Protein AF-A0A352NXJ3-F1 (afdb_monomer_lite)

Structure (mmCIF, N/CA/C/O backbone):
data_AF-A0A352NXJ3-F1
#
_entry.id   AF-A0A352NXJ3-F1
#
loop_
_atom_site.group_PDB
_atom_site.id
_atom_site.type_symbol
_atom_site.label_atom_id
_atom_site.label_alt_id
_atom_site.label_comp_id
_atom_site.label_asym_id
_atom_site.label_entity_id
_atom_site.label_seq_id
_atom_site.pdbx_PDB_ins_code
_atom_site.Cartn_x
_atom_site.Cartn_y
_atom_site.Cartn_z
_atom_site.occupancy
_atom_site.B_iso_or_equiv
_atom_site.auth_seq_id
_atom_site.auth_comp_id
_atom_site.auth_asym_id
_atom_site.auth_atom_id
_atom_site.pdbx_PDB_model_num
ATOM 1 N N . MET A 1 1 ? -19.634 -10.614 21.764 1.00 66.75 1 MET A N 1
ATOM 2 C CA . MET A 1 1 ? -19.506 -9.366 22.550 1.00 66.75 1 MET A CA 1
ATOM 3 C C . MET A 1 1 ? -19.298 -8.235 21.550 1.00 66.75 1 MET A C 1
ATOM 5 O O . MET A 1 1 ? -18.648 -8.499 20.550 1.00 66.75 1 MET A O 1
ATOM 9 N N . LYS A 1 2 ? -19.906 -7.055 21.722 1.00 84.62 2 LYS A N 1
ATOM 10 C CA . LYS A 1 2 ? -19.616 -5.905 20.843 1.00 84.62 2 LYS A CA 1
ATOM 11 C C . LYS A 1 2 ? -18.295 -5.261 21.277 1.00 84.62 2 LYS A C 1
ATOM 13 O O . LYS A 1 2 ? -18.031 -5.238 22.480 1.00 84.62 2 LYS A O 1
ATOM 18 N N . ASP A 1 3 ? -17.523 -4.758 20.318 1.00 93.00 3 ASP A N 1
ATOM 19 C CA . ASP A 1 3 ? -16.302 -3.986 20.577 1.00 93.00 3 ASP A CA 1
ATOM 20 C C . ASP A 1 3 ? -16.615 -2.790 21.492 1.00 93.00 3 ASP A C 1
ATOM 22 O O . ASP A 1 3 ? -17.668 -2.155 21.367 1.00 93.00 3 ASP A O 1
ATOM 26 N N . LYS A 1 4 ? -15.707 -2.515 22.433 1.00 96.25 4 LYS A N 1
ATOM 27 C CA . LYS A 1 4 ? -15.778 -1.379 23.366 1.00 96.25 4 LYS A CA 1
ATOM 28 C C . LYS A 1 4 ? -14.802 -0.263 22.993 1.00 96.25 4 LYS A C 1
ATOM 30 O O . LYS A 1 4 ? -14.958 0.846 23.488 1.00 96.25 4 LYS A O 1
ATOM 35 N N . MET A 1 5 ? -13.820 -0.568 22.149 1.00 96.88 5 MET A N 1
ATOM 36 C CA . MET A 1 5 ? -12.844 0.362 21.596 1.00 96.88 5 MET A CA 1
ATOM 37 C C . MET A 1 5 ? -12.939 0.371 20.071 1.00 96.88 5 MET A C 1
ATOM 39 O O . MET A 1 5 ? -13.118 -0.664 19.419 1.00 96.88 5 MET A O 1
ATOM 43 N N . THR A 1 6 ? -12.752 1.539 19.479 1.00 96.25 6 THR A N 1
ATOM 44 C CA . THR A 1 6 ? -12.417 1.668 18.063 1.00 96.25 6 THR A CA 1
ATOM 45 C C . THR A 1 6 ? -11.028 1.077 17.790 1.00 96.25 6 THR A C 1
ATOM 47 O O . THR A 1 6 ? -10.191 1.007 18.693 1.00 96.25 6 THR A O 1
ATOM 50 N N . PRO A 1 7 ? -10.731 0.699 16.534 1.00 96.38 7 PRO A N 1
ATOM 51 C CA . PRO A 1 7 ? -9.379 0.342 16.104 1.00 96.38 7 PRO A CA 1
ATOM 52 C C . PRO A 1 7 ? -8.279 1.294 16.586 1.00 96.38 7 PRO A C 1
ATOM 54 O O . PRO A 1 7 ? -7.230 0.858 17.056 1.00 96.38 7 PRO A O 1
ATOM 57 N N . LYS A 1 8 ? -8.541 2.605 16.514 1.00 96.56 8 LYS A N 1
ATOM 58 C CA . LYS A 1 8 ? -7.585 3.641 16.909 1.00 96.56 8 LYS A CA 1
ATOM 59 C C . LYS A 1 8 ? -7.353 3.655 18.420 1.00 96.56 8 LYS A C 1
ATOM 61 O O . LYS A 1 8 ? -6.204 3.630 18.841 1.00 96.56 8 LYS A O 1
ATOM 66 N N . GLU A 1 9 ? -8.418 3.638 19.219 1.00 97.75 9 GLU A N 1
ATOM 67 C CA . GLU A 1 9 ? -8.312 3.581 20.687 1.00 97.75 9 GLU A CA 1
ATOM 68 C C . GLU A 1 9 ? -7.567 2.320 21.140 1.00 97.75 9 GLU A C 1
ATOM 70 O O . GLU A 1 9 ? -6.698 2.387 22.005 1.00 97.75 9 GLU A O 1
ATOM 75 N N . ARG A 1 10 ? -7.843 1.178 20.497 1.00 97.75 10 ARG A N 1
ATOM 76 C CA . ARG A 1 10 ? -7.150 -0.088 20.763 1.00 97.75 10 ARG A CA 1
ATOM 77 C C . ARG A 1 10 ? -5.656 -0.003 20.448 1.00 97.75 10 ARG A C 1
ATOM 79 O O . ARG A 1 10 ? -4.839 -0.464 21.242 1.00 97.75 10 ARG A O 1
ATOM 86 N N . ALA A 1 11 ? -5.290 0.586 19.310 1.00 97.12 11 ALA A N 1
ATOM 87 C CA . ALA A 1 11 ? -3.891 0.785 18.937 1.00 97.12 11 ALA A CA 1
ATOM 88 C C . ALA A 1 11 ? -3.160 1.726 19.912 1.00 97.12 11 ALA A C 1
ATOM 90 O O . ALA A 1 11 ? -2.020 1.459 20.288 1.00 97.12 11 ALA A O 1
ATOM 91 N N . GLU A 1 12 ? -3.821 2.798 20.355 1.00 98.06 12 GLU A N 1
ATOM 92 C CA . GLU A 1 12 ? -3.269 3.754 21.319 1.00 98.06 12 GLU A CA 1
ATOM 93 C C . GLU A 1 12 ? -3.062 3.134 22.709 1.00 98.06 12 GLU A C 1
ATOM 95 O O . GLU A 1 12 ? -2.007 3.346 23.307 1.00 98.06 12 GLU A O 1
ATOM 100 N N . ALA A 1 13 ? -4.020 2.344 23.203 1.00 98.19 13 ALA A N 1
ATOM 101 C CA . ALA A 1 13 ? -3.899 1.618 24.469 1.00 98.19 13 ALA A CA 1
ATOM 102 C C . ALA A 1 13 ? -2.738 0.608 24.428 1.00 98.19 13 ALA A C 1
ATOM 104 O O . ALA A 1 13 ? -1.879 0.608 25.312 1.00 98.19 13 ALA A O 1
ATOM 105 N N . LEU A 1 14 ? -2.627 -0.182 23.349 1.00 97.19 14 LEU A N 1
ATOM 106 C CA . LEU A 1 14 ? -1.510 -1.122 23.168 1.00 97.19 14 LEU A CA 1
ATOM 107 C C . LEU A 1 14 ? -0.152 -0.426 23.139 1.00 97.19 14 LEU A C 1
ATOM 109 O O . LEU A 1 14 ? 0.790 -0.913 23.759 1.00 97.19 14 LEU A O 1
ATOM 113 N N . ALA A 1 15 ? -0.043 0.715 22.455 1.00 97.56 15 ALA A N 1
ATOM 114 C CA . ALA A 1 15 ? 1.203 1.477 22.391 1.00 97.56 15 ALA A CA 1
ATOM 115 C C . ALA A 1 15 ? 1.661 1.990 23.769 1.00 97.56 15 ALA A C 1
ATOM 117 O O . ALA A 1 15 ? 2.852 2.215 23.976 1.00 97.56 15 ALA A O 1
ATOM 118 N N . LYS A 1 16 ? 0.727 2.153 24.714 1.00 98.25 16 LYS A N 1
ATOM 119 C CA . LYS A 1 16 ? 0.992 2.546 26.105 1.00 98.25 16 LYS A CA 1
ATOM 120 C C . LYS A 1 16 ? 1.153 1.357 27.059 1.00 98.25 16 LYS A C 1
ATOM 122 O O . LYS A 1 16 ? 1.470 1.568 28.226 1.00 98.25 16 LYS A O 1
ATOM 127 N N . GLY A 1 17 ? 0.942 0.127 26.587 1.00 97.69 17 GLY A N 1
ATOM 128 C CA . GLY A 1 17 ? 0.914 -1.069 27.434 1.00 97.69 17 GLY A CA 1
ATOM 129 C C . GLY A 1 17 ? -0.326 -1.164 28.333 1.00 97.69 17 GLY A C 1
ATOM 130 O O . GLY A 1 17 ? -0.281 -1.837 29.359 1.00 97.69 17 GLY A O 1
ATOM 131 N N . GLU A 1 18 ? -1.411 -0.477 27.975 1.00 98.31 18 GLU A N 1
ATOM 132 C CA . GLU A 1 18 ? -2.693 -0.518 28.685 1.00 98.31 18 GLU A CA 1
ATOM 133 C C . GLU A 1 18 ? -3.523 -1.747 28.268 1.00 98.31 18 GLU A C 1
ATOM 135 O O . GLU A 1 18 ? -3.282 -2.372 27.230 1.00 98.31 18 GLU A O 1
ATOM 140 N N . GLU A 1 19 ? -4.528 -2.102 29.075 1.00 97.81 19 GLU A N 1
ATOM 141 C CA . GLU A 1 19 ? -5.472 -3.165 28.719 1.00 97.81 19 GLU A CA 1
ATOM 142 C C . GLU A 1 19 ? -6.328 -2.785 27.502 1.00 97.81 19 GLU A C 1
ATOM 144 O O . GLU A 1 19 ? -6.741 -1.637 27.335 1.00 97.81 19 GLU A O 1
ATOM 149 N N . VAL A 1 20 ? -6.655 -3.786 26.680 1.00 98.06 20 VAL A N 1
ATOM 150 C CA . VAL A 1 20 ? -7.539 -3.647 25.515 1.00 98.06 20 VAL A CA 1
ATOM 151 C C . VAL A 1 20 ? -8.767 -4.534 25.618 1.00 98.06 20 VAL A C 1
ATOM 153 O O . VAL A 1 20 ? -8.754 -5.586 26.252 1.00 98.06 20 VAL A O 1
ATOM 156 N N . ASP A 1 21 ? -9.840 -4.125 24.943 1.00 97.19 21 ASP A N 1
ATOM 157 C CA . ASP A 1 21 ? -11.106 -4.861 24.915 1.00 97.19 21 ASP A CA 1
ATOM 158 C C . ASP A 1 21 ? -11.021 -6.218 24.190 1.00 97.19 21 ASP A C 1
ATOM 160 O O . ASP A 1 21 ? -11.768 -7.142 24.518 1.00 97.19 21 ASP A O 1
ATOM 164 N N . ARG A 1 22 ? -10.111 -6.331 23.216 1.00 96.06 22 ARG A N 1
ATOM 165 C CA . ARG A 1 22 ? -9.693 -7.556 22.524 1.00 96.06 22 ARG A CA 1
ATOM 166 C C . ARG A 1 22 ? -8.353 -7.343 21.820 1.00 96.06 22 ARG A C 1
ATOM 168 O O . ARG A 1 22 ? -7.932 -6.210 21.591 1.00 96.06 22 ARG A O 1
ATOM 175 N N . LEU A 1 23 ? -7.721 -8.436 21.393 1.00 95.06 23 LEU A N 1
ATOM 176 C CA . LEU A 1 23 ? -6.552 -8.364 20.516 1.00 95.06 23 LEU A CA 1
ATOM 177 C C . LEU A 1 23 ? -6.927 -7.761 19.144 1.00 95.06 23 LEU A C 1
ATOM 179 O O . LEU A 1 23 ? -8.011 -8.071 18.626 1.00 95.06 23 LEU A O 1
ATOM 183 N N . PRO A 1 24 ? -6.057 -6.929 18.537 1.00 95.06 24 PRO A N 1
ATOM 184 C CA . PRO A 1 24 ? -6.234 -6.466 17.167 1.00 95.06 24 PRO A CA 1
ATOM 185 C C . PRO A 1 24 ? -6.258 -7.629 16.174 1.00 95.06 24 PRO A C 1
ATOM 187 O O . PRO A 1 24 ? -5.530 -8.610 16.322 1.00 95.06 24 PRO A O 1
ATOM 190 N N . CYS A 1 25 ? -7.071 -7.496 15.135 1.00 94.50 25 CYS A N 1
ATOM 191 C CA . CYS A 1 25 ? -7.213 -8.442 14.047 1.00 94.50 25 CYS A CA 1
ATOM 192 C C . CYS A 1 25 ? -7.050 -7.711 12.710 1.00 94.50 25 CYS A C 1
ATOM 194 O O . CYS A 1 25 ? -7.865 -6.874 12.312 1.00 94.50 25 CYS A O 1
ATOM 196 N N . ASN A 1 26 ? -5.982 -8.065 12.000 1.00 93.50 26 ASN A N 1
ATOM 197 C CA . ASN A 1 26 ? -5.613 -7.477 10.722 1.00 93.50 26 ASN A CA 1
ATOM 198 C C . ASN A 1 26 ? -5.313 -8.576 9.704 1.00 93.50 26 ASN A C 1
ATOM 200 O O . ASN A 1 26 ? -4.157 -8.988 9.571 1.00 93.50 26 ASN A O 1
ATOM 204 N N . PRO A 1 27 ? -6.330 -9.078 8.983 1.00 91.25 27 PRO A N 1
ATOM 205 C CA . PRO A 1 27 ? -6.089 -10.043 7.922 1.00 91.25 27 PRO A CA 1
ATOM 206 C C . PRO A 1 27 ? -5.200 -9.428 6.832 1.00 91.25 27 PRO A C 1
ATOM 208 O O . PRO A 1 27 ? -5.367 -8.271 6.443 1.00 91.25 27 PRO A O 1
ATOM 211 N N . ASN A 1 28 ? -4.258 -10.213 6.307 1.00 92.31 28 ASN A N 1
ATOM 212 C CA . ASN A 1 28 ? -3.449 -9.803 5.163 1.00 92.31 28 ASN A CA 1
ATOM 213 C C . ASN A 1 28 ? -4.264 -9.963 3.871 1.00 92.31 28 ASN A C 1
ATOM 215 O O . ASN A 1 28 ? -4.268 -11.033 3.270 1.00 92.31 28 ASN A O 1
ATOM 219 N N . ILE A 1 29 ? -4.970 -8.905 3.464 1.00 93.31 29 ILE A N 1
ATOM 220 C CA . ILE A 1 29 ? -5.838 -8.928 2.271 1.00 93.31 29 ILE A CA 1
ATOM 221 C C . ILE A 1 29 ? -5.050 -8.651 0.974 1.00 93.31 29 ILE A C 1
ATOM 223 O O . ILE A 1 29 ? -5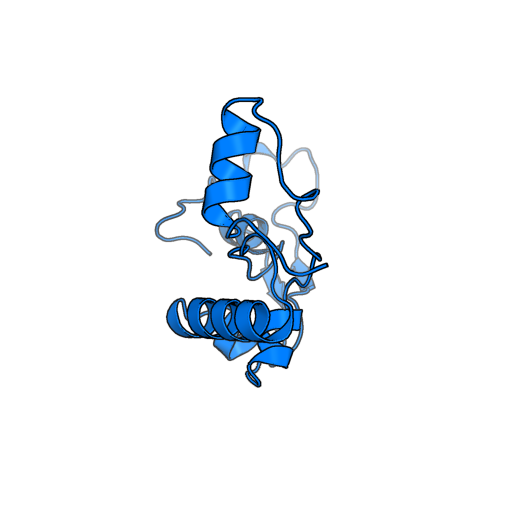.455 -9.099 -0.097 1.00 93.31 29 ILE A O 1
ATOM 227 N N . ALA A 1 30 ? -3.911 -7.950 1.056 1.00 92.81 30 ALA A N 1
ATOM 228 C CA . ALA A 1 30 ? -3.100 -7.551 -0.102 1.00 92.81 30 ALA A CA 1
ATOM 229 C C . ALA A 1 30 ? -3.951 -6.958 -1.241 1.00 92.81 30 ALA A C 1
ATOM 231 O O . ALA A 1 30 ? -4.857 -6.170 -0.975 1.00 92.81 30 ALA A O 1
ATOM 232 N N . ASN A 1 31 ? -3.697 -7.350 -2.488 1.00 93.94 31 ASN A N 1
ATOM 233 C CA . ASN A 1 31 ? -4.439 -6.870 -3.658 1.00 93.94 31 ASN A CA 1
ATOM 234 C C . ASN A 1 31 ? -5.898 -7.350 -3.694 1.00 93.94 31 ASN A C 1
ATOM 236 O O . ASN A 1 31 ? -6.696 -6.863 -4.491 1.00 93.94 31 ASN A O 1
ATOM 240 N N . GLY A 1 32 ? -6.300 -8.230 -2.770 1.00 95.00 32 GLY A N 1
ATOM 241 C CA . GLY A 1 32 ? -7.697 -8.597 -2.564 1.00 95.00 32 GLY A CA 1
ATOM 242 C C . GLY A 1 32 ? -8.596 -7.403 -2.223 1.00 95.00 32 GLY A C 1
ATOM 243 O O . GLY A 1 32 ? -9.794 -7.460 -2.489 1.00 95.00 32 GLY A O 1
ATOM 244 N N . VAL A 1 33 ? -8.049 -6.289 -1.717 1.00 96.75 33 VAL A N 1
ATOM 245 C CA . VAL A 1 33 ? -8.837 -5.067 -1.471 1.00 96.75 33 VAL A CA 1
ATOM 246 C C . VAL A 1 33 ? -9.407 -4.481 -2.768 1.00 96.75 33 VAL A C 1
ATOM 248 O O . VAL A 1 33 ? -10.525 -3.970 -2.762 1.00 96.75 33 VAL A O 1
ATOM 251 N N . ALA A 1 34 ? -8.698 -4.625 -3.896 1.00 96.94 34 ALA A N 1
ATOM 252 C CA . ALA A 1 34 ? -9.184 -4.207 -5.211 1.00 96.94 34 ALA A CA 1
ATOM 253 C C . ALA A 1 34 ? -10.408 -5.032 -5.637 1.00 96.94 34 ALA A C 1
ATOM 255 O O . ALA A 1 34 ? -11.368 -4.489 -6.180 1.00 96.94 34 ALA A O 1
ATOM 256 N N . ARG A 1 35 ? -10.433 -6.330 -5.295 1.00 96.12 35 ARG A N 1
ATOM 257 C CA . ARG A 1 35 ? -11.592 -7.210 -5.522 1.00 96.12 35 ARG A CA 1
ATOM 258 C C . ARG A 1 35 ? -12.794 -6.818 -4.676 1.00 96.12 35 ARG A C 1
ATOM 260 O O . ARG A 1 35 ? -13.909 -6.838 -5.180 1.00 96.12 35 ARG A O 1
ATOM 267 N N . VAL A 1 36 ? -12.574 -6.439 -3.417 1.00 97.12 36 VAL A N 1
ATOM 268 C CA . VAL A 1 36 ? -13.648 -5.947 -2.536 1.00 97.12 36 VAL A CA 1
ATOM 269 C C . VAL A 1 36 ? -14.253 -4.653 -3.078 1.00 97.12 36 VAL A C 1
ATOM 271 O O . VAL A 1 36 ? -15.464 -4.464 -2.993 1.00 97.12 36 VAL A O 1
ATOM 274 N N . TYR A 1 37 ? -13.421 -3.775 -3.637 1.00 97.56 37 TYR A N 1
ATOM 275 C CA . TYR A 1 37 ? -13.858 -2.514 -4.234 1.00 97.56 37 TYR A CA 1
ATOM 276 C C . TYR A 1 37 ? -14.493 -2.677 -5.620 1.00 97.56 37 TYR A C 1
ATOM 278 O O . TYR A 1 37 ? -15.372 -1.901 -5.985 1.00 97.56 37 TYR A O 1
ATOM 286 N N . GLY A 1 38 ? -14.074 -3.697 -6.374 1.00 97.38 38 GLY A N 1
ATOM 287 C CA . GLY A 1 38 ? -14.548 -3.967 -7.729 1.00 97.38 38 GLY A CA 1
ATOM 288 C C . GLY A 1 38 ? -13.758 -3.240 -8.820 1.00 97.38 38 GLY A C 1
ATOM 289 O O . GLY A 1 38 ? -14.339 -2.892 -9.844 1.00 97.38 38 GLY A O 1
ATOM 290 N N . CYS A 1 39 ? -12.457 -2.997 -8.622 1.00 97.25 39 CYS A N 1
ATOM 291 C CA . CYS A 1 39 ? -11.578 -2.443 -9.658 1.00 97.25 39 CYS A CA 1
ATOM 292 C C . CYS A 1 39 ? -10.521 -3.455 -10.120 1.00 97.25 39 CYS A C 1
ATOM 294 O O . CYS A 1 39 ? -10.251 -4.450 -9.437 1.00 97.25 39 CYS A O 1
ATOM 296 N N . ARG A 1 40 ? -9.920 -3.188 -11.285 1.00 96.88 40 ARG A N 1
ATOM 297 C CA . ARG A 1 40 ? -8.794 -3.976 -11.795 1.00 96.88 40 ARG A CA 1
ATOM 298 C C . ARG A 1 40 ? -7.506 -3.627 -11.056 1.00 96.88 40 ARG A C 1
ATOM 300 O O . ARG A 1 40 ? -7.367 -2.510 -10.547 1.00 96.88 40 ARG A O 1
ATOM 307 N N . ILE A 1 41 ? -6.549 -4.551 -11.039 1.00 96.56 41 ILE A N 1
ATOM 308 C CA . ILE A 1 41 ? -5.226 -4.303 -10.445 1.00 96.56 41 ILE A CA 1
ATOM 309 C C . ILE A 1 41 ? -4.478 -3.164 -11.154 1.00 96.56 41 ILE A C 1
ATOM 311 O O . ILE A 1 41 ? -3.888 -2.328 -10.471 1.00 96.56 41 ILE A O 1
ATOM 315 N N . SER A 1 42 ? -4.572 -3.044 -12.484 1.00 94.88 42 SER A N 1
ATOM 316 C CA . SER A 1 42 ? -3.932 -1.944 -13.225 1.00 94.88 42 SER A CA 1
ATOM 317 C C . SER A 1 42 ? -4.433 -0.554 -12.806 1.00 94.88 42 SER A C 1
ATOM 319 O O . SER A 1 42 ? -3.652 0.395 -12.712 1.00 94.88 42 SER A O 1
ATOM 321 N N . ASP A 1 43 ? -5.735 -0.437 -12.519 1.00 94.69 43 ASP A N 1
ATOM 322 C CA . ASP A 1 43 ? -6.363 0.816 -12.082 1.00 94.69 43 ASP A CA 1
ATOM 323 C C . ASP A 1 43 ? -6.022 1.120 -10.612 1.00 94.69 43 ASP A C 1
ATOM 325 O O . ASP A 1 43 ? -5.900 2.278 -10.213 1.00 94.69 43 ASP A O 1
ATOM 329 N N . PHE A 1 44 ? -5.868 0.071 -9.798 1.00 96.06 44 PHE A N 1
ATOM 330 C CA . PHE A 1 44 ? -5.518 0.162 -8.383 1.00 96.06 44 PHE A CA 1
ATOM 331 C C . PHE A 1 44 ? -4.057 0.581 -8.177 1.00 96.06 44 PHE A C 1
ATOM 333 O O . PHE A 1 44 ? -3.795 1.511 -7.418 1.00 96.06 44 PHE A O 1
ATOM 340 N N . ASN A 1 45 ? -3.112 -0.052 -8.878 1.00 93.44 45 ASN A N 1
ATOM 341 C CA . ASN A 1 45 ? -1.674 0.134 -8.652 1.00 93.44 45 ASN A CA 1
ATOM 342 C C . ASN A 1 45 ? -1.166 1.543 -8.987 1.00 93.44 45 ASN A C 1
ATOM 344 O O . ASN A 1 45 ? -0.156 1.970 -8.439 1.00 93.44 45 ASN A O 1
ATOM 348 N N . THR A 1 46 ? -1.869 2.276 -9.852 1.00 91.56 46 THR A N 1
ATOM 349 C CA . THR A 1 46 ? -1.433 3.585 -10.371 1.00 91.56 46 THR A CA 1
ATOM 350 C C . THR A 1 46 ? -2.248 4.764 -9.829 1.00 91.56 46 THR A C 1
ATOM 352 O O . THR A 1 46 ? -1.996 5.915 -10.182 1.00 91.56 46 THR A O 1
ATOM 355 N N . SER A 1 47 ? -3.225 4.516 -8.946 1.00 94.94 47 SER A N 1
ATOM 356 C CA . SER A 1 47 ? -4.142 5.545 -8.448 1.00 94.94 47 SER A CA 1
ATOM 357 C C . SER A 1 47 ? -4.236 5.544 -6.927 1.00 94.94 47 SER A C 1
ATOM 359 O O . SER A 1 47 ? -4.926 4.724 -6.322 1.00 94.94 47 SER A O 1
ATOM 361 N N . GLY A 1 48 ? -3.639 6.559 -6.293 1.00 94.81 48 GLY A N 1
ATOM 362 C CA . GLY A 1 48 ? -3.757 6.762 -4.844 1.00 94.81 48 GLY A CA 1
ATOM 363 C C . GLY A 1 48 ? -5.212 6.858 -4.363 1.00 94.81 48 GLY A C 1
ATOM 364 O O . GLY A 1 48 ? -5.540 6.385 -3.275 1.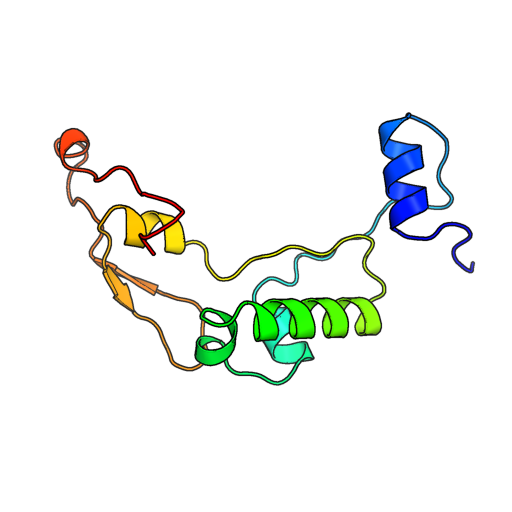00 94.81 48 GLY A O 1
ATOM 365 N N . LYS A 1 49 ? -6.114 7.392 -5.200 1.00 97.25 49 LYS A N 1
ATOM 366 C CA . LYS A 1 49 ? -7.553 7.418 -4.910 1.00 97.25 49 LYS A CA 1
ATOM 367 C C . LYS A 1 49 ? -8.158 6.013 -4.923 1.00 97.25 49 LYS A C 1
ATOM 369 O O . LYS A 1 49 ? -8.897 5.681 -4.003 1.00 97.25 49 LYS A O 1
ATOM 374 N N . ALA A 1 50 ? -7.843 5.189 -5.924 1.00 97.31 50 ALA A N 1
ATOM 375 C CA . ALA A 1 50 ? -8.340 3.813 -5.984 1.00 97.31 50 ALA A CA 1
ATOM 376 C C . ALA A 1 50 ? -7.844 2.985 -4.788 1.00 97.31 50 ALA A C 1
ATOM 378 O O . ALA A 1 50 ? -8.628 2.249 -4.191 1.00 97.31 50 ALA A O 1
ATOM 379 N N . ILE A 1 51 ? -6.583 3.175 -4.379 1.00 97.19 51 ILE A N 1
ATOM 380 C CA . ILE A 1 51 ? -6.023 2.531 -3.185 1.00 97.19 51 ILE A CA 1
ATOM 381 C C . ILE A 1 51 ? -6.811 2.921 -1.933 1.00 97.19 51 ILE A C 1
ATOM 383 O O . ILE A 1 51 ? -7.226 2.049 -1.168 1.00 97.19 51 ILE A O 1
ATOM 387 N N . ALA A 1 52 ? -7.051 4.219 -1.730 1.00 97.12 52 ALA A N 1
ATOM 388 C CA . ALA A 1 52 ? -7.789 4.711 -0.572 1.00 97.12 52 ALA A CA 1
ATOM 389 C C . ALA A 1 52 ? -9.223 4.156 -0.520 1.00 97.12 52 ALA A C 1
ATOM 391 O O . ALA A 1 52 ? -9.633 3.610 0.506 1.00 97.12 52 ALA A O 1
ATOM 392 N N . GLU A 1 53 ? -9.965 4.236 -1.627 1.00 97.81 53 GLU A N 1
ATOM 393 C CA . GLU A 1 53 ? -11.344 3.738 -1.699 1.00 97.81 53 GLU A CA 1
ATOM 394 C C . GLU A 1 53 ? -11.419 2.224 -1.455 1.00 97.81 53 GLU A C 1
ATOM 396 O O . GLU A 1 53 ? -12.285 1.753 -0.713 1.00 97.81 53 GLU A O 1
ATOM 401 N N . ALA A 1 54 ? -10.465 1.454 -1.983 1.00 97.69 54 ALA A N 1
ATOM 402 C CA . ALA A 1 54 ? -10.430 0.011 -1.786 1.00 97.69 54 ALA A CA 1
ATOM 403 C C . ALA A 1 54 ? -10.122 -0.407 -0.341 1.00 97.69 54 ALA A C 1
ATOM 405 O O . ALA A 1 54 ? -10.733 -1.346 0.187 1.00 97.69 54 ALA A O 1
ATOM 406 N N . GLN A 1 55 ? -9.228 0.318 0.336 1.00 97.50 55 GLN A N 1
ATOM 407 C CA . GLN A 1 55 ? -8.962 0.112 1.760 1.00 97.50 55 GLN A CA 1
ATOM 408 C C . GLN A 1 55 ? -10.180 0.476 2.617 1.00 97.50 55 GLN A C 1
ATOM 410 O O . GLN A 1 55 ? -10.541 -0.279 3.520 1.00 97.50 55 GLN A O 1
ATOM 415 N N . ILE A 1 56 ? -10.865 1.582 2.306 1.00 97.06 56 ILE A N 1
ATOM 416 C CA . ILE A 1 56 ? -12.093 1.997 3.002 1.00 97.06 56 ILE A CA 1
ATOM 417 C C . ILE A 1 56 ? -13.205 0.957 2.810 1.00 97.06 56 ILE A C 1
ATOM 419 O O . ILE A 1 56 ? -13.872 0.585 3.779 1.00 97.06 56 ILE A O 1
ATOM 423 N N . ALA A 1 57 ? -13.398 0.459 1.586 1.00 97.50 57 ALA A N 1
ATOM 424 C CA . ALA A 1 57 ? -14.373 -0.588 1.291 1.00 97.50 57 ALA A CA 1
ATOM 425 C C . ALA A 1 57 ? -14.074 -1.873 2.080 1.00 97.50 57 ALA A C 1
ATOM 427 O O . ALA A 1 57 ? -14.968 -2.441 2.709 1.00 97.50 57 ALA A O 1
ATOM 428 N N . SER A 1 58 ? -12.805 -2.283 2.126 1.00 97.12 58 SER A N 1
ATOM 429 C CA . SER A 1 58 ? -12.359 -3.464 2.874 1.00 97.12 58 SER A CA 1
ATOM 430 C C . SER A 1 58 ? -12.515 -3.296 4.385 1.00 97.12 58 SER A C 1
ATOM 432 O O . SER A 1 58 ? -13.006 -4.204 5.055 1.00 97.12 58 SER A O 1
ATOM 434 N N . TYR A 1 59 ? -12.204 -2.115 4.925 1.00 96.00 59 TYR A N 1
ATOM 435 C CA . TYR A 1 59 ? -12.466 -1.786 6.325 1.00 96.00 59 TYR A CA 1
ATOM 436 C C . TYR A 1 59 ? -13.960 -1.889 6.658 1.00 96.00 59 TYR A C 1
ATOM 438 O O . TYR A 1 59 ? -14.328 -2.566 7.614 1.00 96.00 59 TYR A O 1
ATOM 446 N N . ARG A 1 60 ? -14.836 -1.295 5.837 1.00 96.12 60 ARG A N 1
ATOM 447 C CA . ARG A 1 60 ? -16.297 -1.380 6.024 1.00 96.12 60 ARG A CA 1
ATOM 448 C C . ARG A 1 60 ? -16.820 -2.813 5.925 1.00 96.12 60 ARG A C 1
ATOM 450 O O . ARG A 1 60 ? -17.806 -3.142 6.577 1.00 96.12 60 ARG A O 1
ATOM 457 N N . ARG A 1 61 ? -16.180 -3.655 5.109 1.00 96.44 61 ARG A N 1
ATOM 458 C CA . ARG A 1 61 ? -16.571 -5.054 4.906 1.00 96.44 61 ARG A CA 1
ATOM 459 C C . ARG A 1 61 ? -16.145 -5.964 6.057 1.00 96.44 61 ARG A C 1
ATOM 461 O O . ARG A 1 61 ? -16.917 -6.848 6.417 1.00 96.44 61 ARG A O 1
ATOM 468 N N . PHE A 1 62 ? -14.941 -5.772 6.596 1.00 95.12 62 PHE A N 1
ATOM 469 C CA . PHE A 1 62 ? -14.319 -6.722 7.526 1.00 95.12 62 PHE A CA 1
ATOM 470 C C . PHE A 1 62 ? -14.111 -6.196 8.951 1.00 95.12 62 PHE A C 1
ATOM 472 O O . PHE A 1 62 ? -13.880 -7.002 9.844 1.00 95.12 62 PHE A O 1
ATOM 479 N N . GLY A 1 63 ? -14.189 -4.883 9.190 1.00 94.06 63 GLY A N 1
ATOM 480 C CA . GLY A 1 63 ? -13.978 -4.296 10.520 1.00 94.06 63 GLY A CA 1
ATOM 481 C C . GLY A 1 63 ? -12.540 -4.425 11.036 1.00 94.06 63 GLY A C 1
ATOM 482 O O . GLY A 1 63 ? -12.335 -4.610 12.230 1.00 94.06 63 GLY A O 1
ATOM 483 N N . MET A 1 64 ? -11.555 -4.376 10.134 1.00 94.94 64 MET A N 1
ATOM 484 C CA . MET A 1 64 ? -10.125 -4.534 10.446 1.00 94.94 64 MET A CA 1
ATOM 485 C C . MET A 1 64 ? -9.622 -3.448 11.408 1.00 94.94 64 MET A C 1
ATOM 487 O O . MET A 1 64 ? -10.068 -2.303 11.333 1.00 94.94 64 MET A O 1
ATOM 491 N N . ASP A 1 65 ? -8.612 -3.759 12.223 1.00 96.69 65 ASP A N 1
ATOM 492 C CA . ASP A 1 65 ? -8.066 -2.797 13.195 1.00 96.69 65 ASP A CA 1
ATOM 493 C C . ASP A 1 65 ? -7.030 -1.808 12.633 1.00 96.69 65 ASP A C 1
ATOM 495 O O . ASP A 1 65 ? -6.555 -0.908 13.321 1.00 96.69 65 ASP A O 1
ATOM 499 N N . SER A 1 66 ? -6.675 -1.953 11.362 1.00 94.69 66 SER A N 1
ATOM 500 C CA . SER A 1 66 ? -5.808 -1.037 10.623 1.00 94.69 66 SER A CA 1
ATOM 501 C C . SER A 1 66 ? -5.907 -1.317 9.125 1.00 94.69 66 SER A C 1
ATOM 503 O O . SER A 1 66 ? -6.407 -2.361 8.701 1.00 94.69 66 SER A O 1
ATOM 505 N N . VAL A 1 67 ? -5.434 -0.371 8.321 1.00 93.62 67 VAL A N 1
ATOM 506 C CA . VAL A 1 67 ? -5.345 -0.487 6.863 1.00 93.62 67 VAL A CA 1
ATOM 507 C C . VAL A 1 67 ? -3.879 -0.515 6.449 1.00 93.62 67 VAL A C 1
ATOM 509 O O . VAL A 1 67 ? -3.040 0.123 7.086 1.00 93.62 67 VAL A O 1
ATOM 512 N N . ARG A 1 68 ? -3.561 -1.231 5.367 1.00 91.31 68 ARG A N 1
ATOM 513 C CA . ARG A 1 68 ? -2.205 -1.278 4.805 1.00 91.31 68 ARG A CA 1
ATOM 514 C C . ARG A 1 68 ? -2.207 -0.694 3.404 1.00 91.31 68 ARG A C 1
ATOM 516 O O . ARG A 1 68 ? -2.849 -1.248 2.522 1.00 91.31 68 ARG A O 1
ATOM 523 N N . VAL A 1 69 ? -1.429 0.358 3.176 1.00 91.88 69 VAL A N 1
ATOM 524 C CA . VAL A 1 69 ? -1.168 0.862 1.822 1.00 91.88 69 VAL A CA 1
ATOM 525 C C . VAL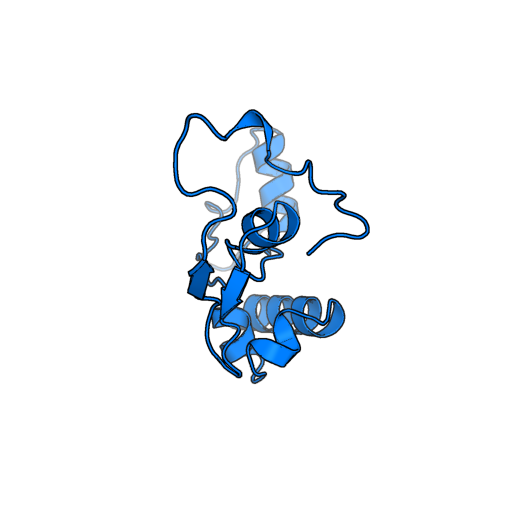 A 1 69 ? -0.165 -0.074 1.148 1.00 91.88 69 VAL A C 1
ATOM 527 O O . VAL A 1 69 ? 0.944 -0.256 1.644 1.00 91.88 69 VAL A O 1
ATOM 530 N N . PHE A 1 70 ? -0.591 -0.733 0.074 1.00 92.06 70 PHE A N 1
ATOM 531 C CA . PHE A 1 70 ? 0.178 -1.745 -0.647 1.00 92.06 70 PHE A CA 1
ATOM 532 C C . PHE A 1 70 ? -0.336 -1.849 -2.086 1.00 92.06 70 PHE A C 1
ATOM 534 O O . PHE A 1 70 ? -1.550 -1.809 -2.280 1.00 92.06 70 PHE A O 1
ATOM 541 N N . THR A 1 71 ? 0.573 -2.013 -3.046 1.00 92.00 71 THR A N 1
ATOM 542 C CA . THR A 1 71 ? 0.277 -2.239 -4.473 1.00 92.00 71 THR A CA 1
ATOM 543 C C . THR A 1 71 ? 0.942 -3.519 -4.968 1.00 92.00 71 THR A C 1
ATOM 545 O O . THR A 1 71 ? 0.264 -4.455 -5.379 1.00 92.00 71 THR A O 1
ATOM 548 N N . ASP A 1 72 ? 2.267 -3.603 -4.871 1.00 93.25 72 ASP A N 1
ATOM 549 C CA . ASP A 1 72 ? 3.026 -4.783 -5.275 1.00 93.25 72 ASP A CA 1
ATOM 550 C C . ASP A 1 72 ? 4.355 -4.887 -4.503 1.00 93.25 72 ASP A C 1
ATOM 552 O O . ASP A 1 72 ? 4.792 -3.939 -3.847 1.00 93.25 72 ASP A O 1
ATOM 556 N N . LEU A 1 73 ? 4.992 -6.056 -4.560 1.00 92.38 73 LEU A N 1
ATOM 557 C CA . LEU A 1 73 ? 6.317 -6.306 -3.995 1.00 92.38 73 LEU A CA 1
ATOM 558 C C . LEU A 1 73 ? 7.436 -5.814 -4.921 1.00 92.38 73 LEU A C 1
ATOM 560 O O . LEU A 1 73 ? 8.519 -5.477 -4.442 1.00 92.38 73 LEU A O 1
ATOM 564 N N . TYR A 1 74 ? 7.179 -5.752 -6.229 1.00 94.81 74 TYR A N 1
ATOM 565 C CA . TYR A 1 74 ? 8.195 -5.429 -7.223 1.00 94.81 74 TYR A CA 1
ATOM 566 C C . TYR A 1 74 ? 8.438 -3.931 -7.443 1.00 94.81 74 TYR A C 1
ATOM 568 O O . TYR A 1 74 ? 9.411 -3.600 -8.111 1.00 94.81 74 TYR A O 1
ATOM 576 N N . VAL A 1 75 ? 7.656 -3.030 -6.829 1.00 93.19 75 VAL A N 1
ATOM 577 C CA . VAL A 1 75 ? 7.810 -1.563 -6.989 1.00 93.19 75 VAL A CA 1
ATOM 578 C C . VAL A 1 75 ? 9.250 -1.109 -6.718 1.00 93.19 75 VAL A C 1
ATOM 580 O O . VAL A 1 75 ? 9.832 -0.344 -7.480 1.00 93.19 75 VAL A O 1
ATOM 583 N N . TRP A 1 76 ? 9.872 -1.630 -5.656 1.00 94.06 76 TRP A N 1
ATOM 584 C CA . TRP A 1 76 ? 11.270 -1.313 -5.350 1.00 94.06 76 TRP A CA 1
ATOM 585 C C . TRP A 1 76 ? 12.248 -1.940 -6.341 1.00 94.06 76 TRP A C 1
ATOM 587 O O . TRP A 1 76 ? 13.219 -1.298 -6.726 1.00 94.06 76 TRP A O 1
ATOM 597 N N . ALA A 1 77 ? 12.008 -3.183 -6.757 1.00 95.00 77 ALA A N 1
ATOM 598 C CA . ALA A 1 77 ? 12.880 -3.861 -7.708 1.00 95.00 77 ALA A CA 1
ATOM 599 C C . ALA A 1 77 ? 12.875 -3.148 -9.069 1.00 95.00 77 ALA A C 1
ATOM 601 O O . ALA A 1 77 ? 13.939 -2.950 -9.652 1.00 95.00 77 ALA A O 1
ATOM 602 N N . GLU A 1 78 ? 11.703 -2.718 -9.539 1.00 95.75 78 GLU A N 1
ATOM 603 C CA . GLU A 1 78 ? 11.531 -1.917 -10.753 1.00 95.75 78 GLU A CA 1
ATOM 604 C C . GLU A 1 78 ? 12.245 -0.574 -10.647 1.00 95.75 78 GLU A C 1
ATOM 606 O O . GLU A 1 78 ? 13.077 -0.253 -11.497 1.00 95.75 78 GLU A O 1
ATOM 611 N N . ALA A 1 79 ? 12.026 0.160 -9.551 1.00 95.69 79 ALA A N 1
ATOM 612 C CA . ALA A 1 79 ? 12.713 1.423 -9.296 1.00 95.69 79 ALA A CA 1
ATOM 613 C C . ALA A 1 79 ? 14.250 1.271 -9.268 1.00 95.69 79 ALA A C 1
ATOM 615 O O . ALA A 1 79 ? 14.983 2.199 -9.610 1.00 95.69 79 ALA A O 1
ATOM 616 N N . MET A 1 80 ? 14.752 0.089 -8.898 1.00 96.19 80 MET A N 1
ATOM 617 C CA . MET A 1 80 ? 16.181 -0.240 -8.881 1.00 96.19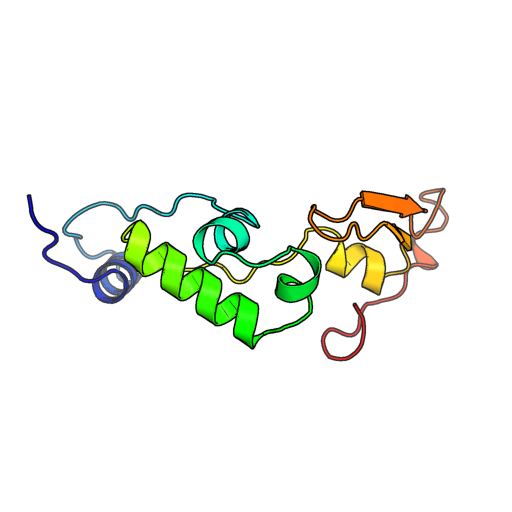 80 MET A CA 1
ATOM 618 C C . MET A 1 80 ? 16.710 -0.826 -10.205 1.00 96.19 80 MET A C 1
ATOM 620 O O . MET A 1 80 ? 17.920 -1.038 -10.327 1.00 96.19 80 MET A O 1
ATOM 624 N N . GLY A 1 81 ? 15.848 -1.036 -11.208 1.00 95.31 81 GLY A N 1
ATOM 625 C CA . GLY A 1 81 ? 16.225 -1.414 -12.574 1.00 95.31 81 GLY A CA 1
ATOM 626 C C . GLY A 1 81 ? 15.716 -2.769 -13.072 1.00 95.31 81 GLY A C 1
ATOM 627 O O . GLY A 1 81 ? 16.073 -3.153 -14.185 1.00 95.31 81 GLY A O 1
ATOM 628 N N . ALA A 1 82 ? 14.912 -3.500 -12.296 1.00 96.75 82 ALA A N 1
ATOM 629 C CA . ALA A 1 82 ? 14.255 -4.710 -12.785 1.00 96.75 82 ALA A CA 1
ATOM 630 C C . ALA A 1 82 ? 13.176 -4.356 -13.818 1.00 96.75 82 ALA A C 1
ATOM 632 O O . ALA A 1 82 ? 12.575 -3.286 -13.762 1.00 96.75 82 ALA A O 1
ATOM 633 N N . LYS A 1 83 ? 12.900 -5.269 -14.748 1.00 97.12 83 LYS A N 1
ATOM 634 C CA . LYS A 1 83 ? 11.774 -5.138 -15.676 1.00 97.12 83 LYS A CA 1
ATOM 635 C C . LYS A 1 83 ? 10.653 -6.049 -15.222 1.00 97.12 83 LYS A C 1
ATOM 637 O O . LYS A 1 83 ? 10.903 -7.202 -14.866 1.00 97.12 83 LYS A O 1
ATOM 642 N N . LEU A 1 84 ? 9.427 -5.547 -15.277 1.00 96.69 84 LEU A N 1
ATOM 643 C CA . LEU A 1 84 ? 8.239 -6.270 -14.841 1.00 96.69 84 LEU A CA 1
ATOM 644 C C . LEU A 1 84 ? 7.290 -6.539 -16.007 1.00 96.69 84 LEU A C 1
ATOM 646 O O . LEU A 1 84 ? 7.227 -5.784 -16.977 1.00 96.69 84 LEU A O 1
ATOM 650 N N . VAL A 1 85 ? 6.510 -7.605 -15.873 1.00 97.12 85 VAL A N 1
ATOM 651 C CA . VAL A 1 85 ? 5.243 -7.774 -16.577 1.00 97.12 85 VAL A CA 1
ATOM 652 C C . VAL A 1 85 ? 4.150 -7.247 -15.657 1.00 97.12 85 VAL A C 1
ATOM 654 O O . VAL A 1 85 ? 4.062 -7.657 -14.502 1.00 97.12 85 VAL A O 1
ATOM 657 N N . LEU A 1 86 ? 3.311 -6.349 -16.173 1.00 95.00 86 LEU A N 1
ATOM 658 C CA . LEU A 1 86 ? 2.177 -5.771 -15.451 1.00 95.00 86 LEU A CA 1
ATOM 659 C C . LEU A 1 86 ? 0.870 -6.225 -16.118 1.00 95.00 86 LEU A C 1
ATOM 661 O O . LEU A 1 86 ? 0.399 -5.565 -17.050 1.00 95.00 86 LEU A O 1
ATOM 665 N N . PRO A 1 87 ? 0.293 -7.370 -15.708 1.00 95.69 87 PRO A N 1
ATOM 666 C CA . PRO A 1 87 ? -0.984 -7.823 -16.238 1.00 95.69 87 PRO A CA 1
ATOM 667 C C . PRO A 1 87 ? -2.101 -6.822 -15.933 1.00 95.69 87 PRO A C 1
ATOM 669 O O . PRO A 1 87 ? -2.080 -6.130 -14.918 1.00 95.69 87 PRO A O 1
ATOM 672 N N . GLU A 1 88 ? -3.128 -6.795 -16.782 1.00 95.12 88 GLU A N 1
ATOM 673 C CA . GLU A 1 88 ? -4.269 -5.884 -16.618 1.00 95.12 88 GLU A CA 1
ATOM 674 C C . GLU A 1 88 ? -4.978 -6.068 -15.264 1.00 95.12 88 GLU A C 1
ATOM 676 O O . GLU A 1 88 ? -5.397 -5.104 -14.624 1.00 95.12 88 GLU A O 1
ATOM 681 N N . ASP A 1 89 ? -5.103 -7.311 -14.800 1.00 95.81 89 ASP A N 1
ATOM 682 C CA . ASP A 1 89 ? -5.888 -7.615 -13.608 1.00 95.81 89 ASP A CA 1
ATOM 683 C C . ASP A 1 89 ? -5.284 -8.726 -12.734 1.00 95.81 89 ASP A C 1
ATOM 685 O O . ASP A 1 89 ? -5.981 -9.600 -12.212 1.00 95.81 89 ASP A O 1
ATOM 689 N N . ASN A 1 90 ? -3.960 -8.690 -12.587 1.00 94.19 90 ASN A N 1
ATOM 690 C CA . ASN A 1 90 ? -3.202 -9.576 -11.706 1.00 94.19 90 ASN A CA 1
ATOM 691 C C . ASN A 1 90 ? -2.005 -8.834 -11.081 1.00 94.19 90 ASN A C 1
ATOM 693 O O . ASN A 1 90 ? -1.722 -7.699 -11.457 1.00 94.19 90 ASN A O 1
ATOM 697 N N . THR A 1 91 ? -1.328 -9.453 -10.111 1.00 93.19 91 THR A N 1
ATOM 698 C CA . THR A 1 91 ? -0.060 -8.941 -9.554 1.00 93.19 91 THR A CA 1
ATOM 699 C C . THR A 1 91 ? 1.035 -8.872 -10.613 1.00 93.19 91 THR A C 1
ATOM 701 O O . THR A 1 91 ? 0.963 -9.581 -11.617 1.00 93.19 91 THR A O 1
ATOM 704 N N . ALA A 1 92 ? 2.046 -8.035 -10.376 1.00 94.44 92 ALA A N 1
ATOM 705 C CA . ALA A 1 92 ? 3.203 -7.959 -11.254 1.00 94.44 92 ALA A CA 1
ATOM 706 C C . ALA A 1 92 ? 4.021 -9.258 -11.205 1.00 94.44 92 ALA A C 1
ATOM 708 O O . ALA A 1 92 ? 4.141 -9.890 -10.153 1.00 94.44 92 ALA A O 1
ATOM 709 N N . ASP A 1 93 ? 4.625 -9.606 -12.337 1.00 95.81 93 ASP A N 1
ATOM 710 C CA . ASP A 1 93 ? 5.595 -10.692 -12.453 1.00 95.81 93 ASP A CA 1
ATOM 711 C C . ASP A 1 93 ? 6.959 -10.126 -12.863 1.00 95.81 93 ASP A C 1
ATOM 713 O O . ASP A 1 93 ? 7.051 -9.140 -13.598 1.00 95.81 93 ASP A O 1
ATOM 717 N N . LEU A 1 94 ? 8.042 -10.759 -12.416 1.00 96.81 94 LEU A N 1
ATOM 718 C CA . LEU A 1 94 ? 9.390 -10.386 -12.842 1.00 96.81 94 LEU A CA 1
ATOM 719 C C . LEU A 1 94 ? 9.623 -10.815 -14.297 1.00 96.81 94 LEU A C 1
ATOM 721 O O . LEU A 1 94 ? 9.534 -12.002 -14.609 1.00 96.81 94 LEU A O 1
ATOM 725 N N . LEU A 1 95 ? 9.982 -9.867 -15.164 1.00 97.75 95 LEU A N 1
ATOM 726 C CA . LEU A 1 95 ? 10.420 -10.152 -16.532 1.00 97.75 95 LEU A CA 1
ATOM 727 C C . LEU A 1 95 ? 11.935 -10.375 -16.583 1.00 97.75 95 LEU A C 1
ATOM 729 O O . LEU A 1 95 ? 12.397 -11.407 -17.057 1.00 97.75 95 LEU A O 1
ATOM 733 N N . GLU A 1 96 ? 12.703 -9.413 -16.071 1.00 97.56 96 GLU A N 1
ATOM 734 C CA . GLU A 1 96 ? 14.168 -9.457 -16.028 1.00 97.56 96 GLU A CA 1
ATOM 735 C C . GLU A 1 96 ? 14.659 -8.861 -14.700 1.00 97.56 96 GLU A C 1
ATOM 737 O O . GLU A 1 96 ? 14.168 -7.801 -14.291 1.00 97.56 96 GLU A O 1
ATOM 742 N N . PRO A 1 97 ? 15.620 -9.498 -14.005 1.00 96.75 97 PRO A N 1
ATOM 743 C CA . PRO A 1 97 ? 16.210 -8.913 -12.809 1.00 96.75 97 PRO A CA 1
ATOM 744 C C . PRO A 1 97 ? 17.053 -7.681 -13.169 1.00 96.75 97 PRO A C 1
ATOM 74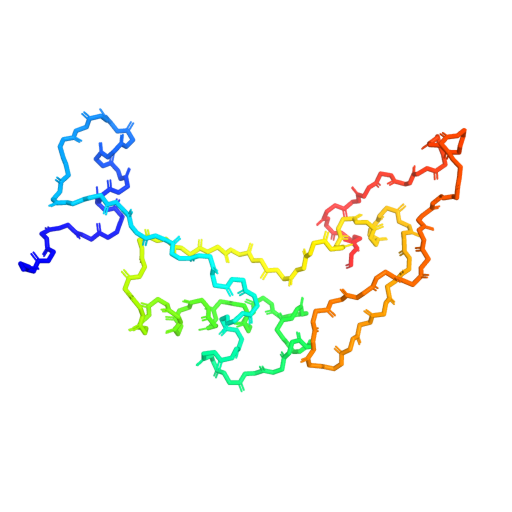6 O O . PRO A 1 97 ? 17.552 -7.552 -14.283 1.00 96.75 97 PRO A O 1
ATOM 749 N N . ALA A 1 98 ? 17.261 -6.786 -12.201 1.00 96.38 98 ALA A N 1
ATOM 750 C CA . ALA A 1 98 ? 18.120 -5.613 -12.395 1.00 96.38 98 ALA A CA 1
ATOM 751 C C . ALA A 1 98 ? 19.591 -5.989 -12.676 1.00 96.38 98 ALA A C 1
ATOM 753 O O . ALA A 1 98 ? 20.312 -5.232 -13.323 1.00 96.38 98 ALA A O 1
ATOM 754 N N . ILE A 1 99 ? 20.027 -7.150 -12.171 1.00 97.00 99 ILE A N 1
ATOM 755 C CA . ILE A 1 99 ? 21.360 -7.741 -12.351 1.00 97.00 99 ILE A CA 1
ATOM 756 C C . ILE A 1 99 ? 21.244 -9.269 -12.450 1.00 97.00 99 ILE A C 1
ATOM 758 O O . ILE A 1 99 ? 20.358 -9.860 -11.833 1.00 97.00 99 ILE A O 1
ATOM 762 N N . GLU A 1 100 ? 22.152 -9.914 -13.184 1.00 96.12 100 GLU A N 1
ATOM 763 C CA . GLU A 1 100 ? 22.155 -11.377 -13.382 1.00 96.12 100 GLU A CA 1
ATOM 764 C C . GLU A 1 100 ? 23.173 -12.118 -12.494 1.00 96.12 100 GLU A C 1
ATOM 766 O O . GLU A 1 100 ? 23.012 -13.306 -12.221 1.00 96.12 100 GLU A O 1
ATOM 771 N N . ASP A 1 101 ? 24.211 -11.425 -12.015 1.00 97.25 101 ASP A N 1
ATOM 772 C CA . ASP A 1 101 ? 25.262 -11.969 -11.146 1.00 97.25 101 ASP A CA 1
ATOM 773 C C . ASP A 1 101 ? 25.479 -11.020 -9.956 1.00 97.25 101 ASP A C 1
ATOM 775 O O . ASP A 1 101 ? 25.450 -9.798 -10.093 1.00 97.25 101 ASP A O 1
ATOM 779 N N . VAL A 1 102 ? 25.726 -11.578 -8.771 1.00 96.19 102 VAL A N 1
ATOM 780 C CA . VAL A 1 102 ? 25.999 -10.815 -7.542 1.00 96.19 102 VAL A CA 1
ATOM 781 C C . VAL A 1 102 ? 27.212 -9.885 -7.666 1.00 96.19 102 VAL A C 1
ATOM 783 O O . VAL A 1 102 ? 27.263 -8.856 -6.998 1.00 96.19 102 VAL A O 1
ATOM 786 N N . LYS A 1 103 ? 28.175 -10.197 -8.542 1.00 97.88 103 LYS A N 1
ATOM 787 C CA . LYS A 1 103 ? 29.333 -9.333 -8.839 1.00 97.88 103 LYS A CA 1
ATOM 788 C C . LYS A 1 103 ? 28.930 -7.969 -9.394 1.00 97.88 103 LYS A C 1
ATOM 790 O O . LYS A 1 103 ? 29.714 -7.031 -9.312 1.00 97.88 103 LYS A O 1
ATOM 795 N N . ASP A 1 104 ? 27.723 -7.864 -9.937 1.00 96.62 104 ASP A N 1
ATOM 796 C CA . ASP A 1 104 ? 27.184 -6.644 -10.520 1.00 96.62 104 ASP A CA 1
ATOM 797 C C . ASP A 1 104 ? 26.359 -5.815 -9.528 1.00 96.62 104 ASP A C 1
ATOM 799 O O . ASP A 1 104 ? 25.712 -4.853 -9.934 1.00 96.62 104 ASP A O 1
ATOM 803 N N . ILE A 1 105 ? 26.389 -6.135 -8.229 1.00 95.62 105 ILE A N 1
ATOM 804 C CA . ILE A 1 105 ? 25.616 -5.421 -7.202 1.00 95.62 105 ILE A CA 1
ATOM 805 C C . ILE A 1 105 ? 25.864 -3.905 -7.201 1.00 95.62 105 ILE A C 1
ATOM 807 O O . ILE A 1 105 ? 24.926 -3.132 -7.010 1.00 95.62 105 ILE A O 1
ATOM 811 N N . ASP A 1 106 ? 27.086 -3.474 -7.521 1.00 95.38 106 ASP A N 1
ATOM 812 C CA . ASP A 1 106 ? 27.463 -2.058 -7.606 1.00 95.38 106 ASP A CA 1
ATOM 813 C C . ASP A 1 106 ? 26.802 -1.320 -8.790 1.00 95.38 106 ASP A C 1
ATOM 815 O O . ASP A 1 106 ? 26.844 -0.092 -8.860 1.00 95.38 106 ASP A O 1
ATOM 819 N N . LYS A 1 107 ? 26.182 -2.046 -9.733 1.00 94.38 107 LYS A N 1
ATOM 820 C CA . LYS A 1 107 ? 25.432 -1.478 -10.866 1.00 94.38 107 LYS A CA 1
ATOM 821 C C . LYS A 1 107 ? 23.978 -1.148 -10.514 1.00 94.38 107 LYS A C 1
ATOM 823 O O . LYS A 1 107 ? 23.305 -0.497 -11.318 1.00 94.38 107 LYS A O 1
ATOM 828 N N . LEU A 1 108 ? 23.479 -1.595 -9.356 1.00 94.75 108 LEU A N 1
ATOM 829 C CA . LEU A 1 108 ? 22.113 -1.310 -8.920 1.00 94.75 108 LEU A CA 1
ATOM 830 C C . LEU A 1 108 ? 21.905 0.193 -8.737 1.00 94.75 108 LEU A C 1
ATOM 832 O O . LEU A 1 108 ? 22.753 0.909 -8.203 1.00 94.75 108 LEU A O 1
ATOM 836 N N . ARG A 1 109 ? 20.738 0.676 -9.161 1.00 91.56 109 ARG A N 1
ATOM 837 C CA . ARG A 1 109 ? 20.363 2.079 -8.982 1.00 91.56 109 ARG A CA 1
ATOM 838 C C . ARG A 1 109 ? 19.715 2.262 -7.619 1.00 91.56 109 ARG A C 1
ATOM 840 O O . ARG A 1 109 ? 18.854 1.481 -7.229 1.00 91.56 109 ARG A O 1
ATOM 847 N N . VAL A 1 110 ? 20.105 3.314 -6.903 1.00 94.38 110 VAL A N 1
ATOM 848 C CA . VAL A 1 110 ? 19.390 3.735 -5.693 1.00 94.38 110 VAL A CA 1
ATOM 849 C C . VAL A 1 110 ? 18.086 4.396 -6.125 1.00 94.38 110 VAL A C 1
ATOM 851 O O . VAL A 1 110 ? 18.117 5.415 -6.812 1.00 94.38 110 VAL A O 1
ATOM 854 N N . ALA A 1 111 ? 16.958 3.818 -5.720 1.00 95.31 111 ALA A N 1
ATOM 855 C CA . ALA A 1 111 ? 15.636 4.331 -6.055 1.00 95.31 111 ALA A CA 1
ATOM 856 C C . ALA A 1 111 ? 15.369 5.698 -5.403 1.00 95.31 111 ALA A C 1
ATOM 858 O O . ALA A 1 111 ? 15.597 5.894 -4.205 1.00 95.31 111 ALA A O 1
ATOM 859 N N . ASN A 1 112 ? 14.832 6.635 -6.182 1.00 95.19 112 ASN A N 1
ATOM 860 C CA . ASN A 1 112 ? 14.264 7.883 -5.700 1.00 95.19 112 ASN A CA 1
ATOM 861 C C . ASN A 1 112 ? 12.757 7.702 -5.436 1.00 95.19 112 ASN A C 1
ATOM 863 O O . ASN A 1 112 ? 11.974 7.696 -6.387 1.00 95.19 112 ASN A O 1
ATOM 867 N N . PRO A 1 113 ? 12.308 7.658 -4.169 1.00 91.88 113 PRO A N 1
ATOM 868 C CA . PRO A 1 113 ? 10.916 7.349 -3.824 1.00 91.88 113 PRO A CA 1
ATOM 869 C C . PRO A 1 113 ? 9.900 8.424 -4.250 1.00 91.88 113 PRO A C 1
ATOM 871 O O . PRO A 1 113 ? 8.701 8.239 -4.070 1.00 91.88 113 PRO A O 1
ATOM 874 N N . TYR A 1 114 ? 10.360 9.564 -4.776 1.00 92.69 114 TYR A N 1
ATOM 875 C CA . TYR A 1 114 ? 9.499 10.632 -5.288 1.00 92.69 114 TYR A CA 1
ATOM 876 C C . TYR A 1 114 ? 9.343 10.615 -6.814 1.00 92.69 114 TYR A C 1
ATOM 878 O O . TYR A 1 114 ? 8.606 11.449 -7.342 1.00 92.69 114 TYR A O 1
ATOM 886 N N . LYS A 1 115 ? 10.084 9.759 -7.528 1.00 91.31 115 LYS A N 1
ATOM 887 C CA . LYS A 1 115 ? 10.156 9.776 -8.999 1.00 91.31 115 LYS A CA 1
ATOM 888 C C . LYS A 1 115 ? 10.178 8.401 -9.654 1.00 91.31 115 LYS A C 1
ATOM 890 O O . LYS A 1 115 ? 9.692 8.298 -10.774 1.00 91.31 115 LYS A O 1
ATOM 895 N N . ASP A 1 116 ? 10.786 7.419 -8.999 1.00 91.94 116 ASP A N 1
ATOM 896 C CA . ASP A 1 116 ? 11.036 6.098 -9.566 1.00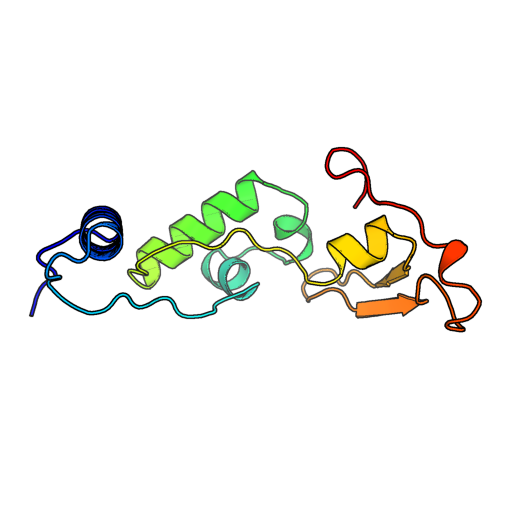 91.94 116 ASP A CA 1
ATOM 897 C C . ASP A 1 116 ? 9.987 5.095 -9.070 1.00 91.94 116 ASP A C 1
ATOM 899 O O . ASP A 1 116 ? 9.486 5.227 -7.947 1.00 91.94 116 ASP A O 1
ATOM 903 N N . GLY A 1 117 ? 9.717 4.081 -9.896 1.00 79.62 117 GLY A N 1
ATOM 904 C CA . GLY A 1 117 ? 8.573 3.177 -9.744 1.00 79.62 117 GLY A CA 1
ATOM 905 C C . GLY A 1 117 ? 7.443 3.570 -10.682 1.00 79.62 117 GLY A C 1
ATOM 906 O O . GLY A 1 117 ? 6.896 4.683 -10.518 1.00 79.62 117 GLY A O 1
#

Sequence (117 aa):
MKDKMTPKERAEALAKGEEVDRLPCNPNIANGVARVYGCRISDFNTSGKAIAEAQIASYRRFGMDSVRVFTDLYVWAEAMGAKLVLPEDNTADLLEPAIEDVKDIDKLRVANPYKDG

pLDDT: mean 95.08, std 3.68, range [66.75, 98.31]

Radius of gyration: 18.54 Å; chains: 1; bounding box: 49×23×45 Å

Secondary structure (DSSP, 8-state):
---SS-HHHHHHHHHTT---SS-------TTHHHHHHT--HHHHHT-HHHHHHHHHHHHHHH--S-------STHHHHHTT-EEE--TTS--EEEE-S-SSGGGGGGPPPP-TTT--

Foldseek 3Di:
DDAPDALVRQVVCVVVVHDGPDDFDADPCACVLLVLQVHALQVCQPDPVSQVSSQVSVCVVPVGSDGDRHRAPCQQQQLFQWDWDDDRHDHIDTPGGNDDDPVCVVVTDDGDPVDGD